Protein AF-A0A848QNQ6-F1 (afdb_monomer_lite)

Foldseek 3Di:
DDDDDDDDDPPPPPPPPPPPQQFPDDVVVLVVVCVQFVQWDPVQSVCCRRPNPCSNPDPCVVTGDKDPKDKFWFKWFFAQQQTFTDTPPDLDDDGDAFQAGEHEDEDVPQPDPPADPRGDRWMKTWIAIWIKGPFFHQDDRRRRYRMYIYGDHTDDIDTDDRD

Radius of gyration: 24.99 Å; chains: 1; bounding box: 37×63×93 Å

pLDDT: mean 89.5, std 14.06, range [40.59, 98.69]

Organism: NCBI:txid2730337

Sequence (163 aa):
MKNLYRGIIFTALVLTGCDTRTPVMSEEDIALVKEIYPTINDACVERARYEGASAINVSVDICFPMQSARPWTGLWVNEFEGSRFCPSPRSDCDQPEFGEGIWLSFAEGERPEAAHPYGDGTIYKVQFLGRRTKEPDSFGHYGYFAHEIVVDELISMETYTVP

S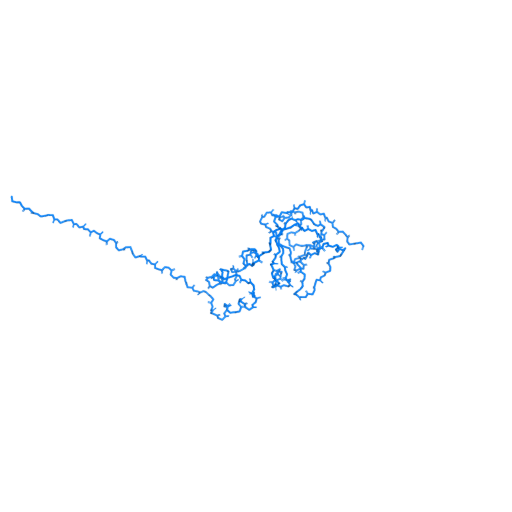econdary structure (DSSP, 8-state):
--------------------PPPSS-HHHHHHHHHH-TT--HHHHHHHHHH-GGGG-S-HHHHS-BPPPEEEEEEEEE-TTT-EEEETT-S--PPPPTT-SEEEEE-TTTS-TTS-TT--SEEEEEEEEEEEBSS--SBSGGG-BSEEEEEEEEEEEEE----

Structure (mmCIF, N/CA/C/O backbone):
data_AF-A0A848QNQ6-F1
#
_entry.id   AF-A0A848QNQ6-F1
#
loop_
_atom_site.group_PDB
_atom_site.id
_atom_site.type_symbol
_atom_site.label_atom_id
_atom_site.label_alt_id
_atom_site.label_comp_id
_atom_site.label_asym_id
_atom_site.label_entity_id
_atom_site.label_seq_id
_atom_site.pdbx_PDB_ins_code
_atom_site.Cartn_x
_atom_site.Cartn_y
_atom_site.Cartn_z
_atom_site.occupancy
_atom_site.B_iso_or_equiv
_atom_site.auth_seq_id
_atom_site.auth_comp_id
_atom_site.auth_asym_id
_atom_site.auth_atom_id
_atom_site.pdbx_PDB_model_num
ATOM 1 N N . MET A 1 1 ? 20.861 47.374 -68.506 1.00 40.59 1 MET A N 1
ATOM 2 C CA . MET A 1 1 ? 21.230 45.963 -68.766 1.00 40.59 1 MET A CA 1
ATOM 3 C C . MET A 1 1 ? 21.529 45.337 -67.411 1.00 40.59 1 MET A C 1
ATOM 5 O O . MET A 1 1 ? 22.466 45.775 -66.773 1.00 40.59 1 MET A O 1
ATOM 9 N N . LYS A 1 2 ? 20.520 44.724 -66.784 1.00 40.62 2 LYS A N 1
ATOM 10 C CA . LYS A 1 2 ? 20.253 43.271 -66.739 1.00 40.62 2 LYS A CA 1
ATOM 11 C C . LYS A 1 2 ? 21.247 42.497 -65.853 1.00 40.62 2 LYS A C 1
ATOM 13 O O . LYS A 1 2 ? 22.357 42.234 -66.289 1.00 40.62 2 LYS A O 1
ATOM 18 N N . ASN A 1 3 ? 20.697 42.028 -64.724 1.00 41.72 3 ASN A N 1
ATOM 19 C CA . ASN A 1 3 ? 20.974 40.757 -64.035 1.00 41.72 3 ASN A CA 1
ATOM 20 C C . ASN A 1 3 ? 22.277 40.702 -63.201 1.00 41.72 3 ASN A C 1
ATOM 22 O O . ASN A 1 3 ? 23.287 41.251 -63.598 1.00 41.72 3 ASN A O 1
ATOM 26 N N . LEU A 1 4 ? 22.344 40.058 -62.032 1.00 44.91 4 LEU A N 1
ATOM 27 C CA . LEU A 1 4 ? 21.678 38.817 -61.642 1.00 44.91 4 LEU A CA 1
ATOM 28 C C . LEU A 1 4 ? 21.694 38.656 -60.103 1.00 44.91 4 LEU A C 1
ATOM 30 O O . LEU A 1 4 ? 22.727 38.833 -59.462 1.00 44.91 4 LEU A O 1
ATOM 34 N N . TYR A 1 5 ? 20.545 38.278 -59.542 1.00 50.94 5 TYR A N 1
ATOM 35 C CA . TYR A 1 5 ? 20.365 37.745 -58.188 1.00 50.94 5 TYR A CA 1
ATOM 36 C C . TYR A 1 5 ? 21.303 36.559 -57.905 1.00 50.94 5 TYR A C 1
ATOM 38 O O . TYR A 1 5 ? 21.374 35.635 -58.714 1.00 50.94 5 TYR A O 1
ATOM 46 N N . ARG A 1 6 ? 21.886 36.497 -56.703 1.00 47.22 6 ARG A N 1
ATOM 47 C CA . ARG A 1 6 ? 22.248 35.228 -56.050 1.00 47.22 6 ARG A CA 1
ATOM 48 C C . ARG A 1 6 ? 21.918 35.311 -54.564 1.00 47.22 6 ARG A C 1
ATOM 50 O O . ARG A 1 6 ? 22.725 35.745 -53.751 1.00 47.22 6 ARG A O 1
ATOM 57 N N . GLY A 1 7 ? 20.688 34.914 -54.243 1.00 49.56 7 GLY A N 1
ATOM 58 C CA . GLY A 1 7 ? 20.297 34.562 -52.886 1.00 49.56 7 GLY A CA 1
ATOM 59 C C . GLY A 1 7 ? 21.009 33.275 -52.475 1.00 49.56 7 GLY A C 1
ATOM 60 O O . GLY A 1 7 ? 20.962 32.278 -53.194 1.00 49.56 7 GLY A O 1
ATOM 61 N N . ILE A 1 8 ? 21.688 33.318 -51.334 1.00 55.41 8 ILE A N 1
ATOM 62 C CA . ILE A 1 8 ? 22.220 32.136 -50.663 1.00 55.41 8 ILE A CA 1
ATOM 63 C C . ILE A 1 8 ? 21.103 31.647 -49.742 1.00 55.41 8 ILE A C 1
ATOM 65 O O . ILE A 1 8 ? 20.844 32.243 -48.700 1.00 55.41 8 ILE A O 1
ATOM 69 N N . ILE A 1 9 ? 20.401 30.596 -50.163 1.00 55.00 9 ILE A N 1
ATOM 70 C CA . ILE A 1 9 ? 19.492 29.847 -49.296 1.00 55.00 9 ILE A CA 1
ATOM 71 C C . ILE A 1 9 ? 20.370 28.905 -48.469 1.00 55.00 9 ILE A C 1
ATOM 73 O O . ILE A 1 9 ? 20.915 27.937 -48.997 1.00 55.00 9 ILE A O 1
ATOM 77 N N . PHE A 1 10 ? 20.541 29.209 -47.183 1.00 53.00 10 PHE A N 1
ATOM 78 C CA . PHE A 1 10 ? 21.063 28.255 -46.207 1.00 53.00 10 PHE A CA 1
ATOM 79 C C . PHE A 1 10 ? 19.943 27.264 -45.876 1.00 53.00 10 PHE A C 1
ATOM 81 O O . PHE A 1 10 ? 19.051 27.558 -45.083 1.00 53.00 10 PHE A O 1
ATOM 88 N N . THR A 1 11 ? 19.968 26.091 -46.503 1.00 58.47 11 THR A N 1
ATOM 89 C CA . THR A 1 11 ? 19.132 24.962 -46.087 1.00 58.47 11 THR A CA 1
ATOM 90 C C . THR A 1 11 ? 19.735 24.383 -44.810 1.00 58.47 11 THR A C 1
ATOM 92 O O . THR A 1 11 ? 20.698 23.621 -44.860 1.00 58.47 11 THR A O 1
ATOM 95 N N . ALA A 1 12 ? 19.202 24.771 -43.653 1.00 58.41 12 ALA A N 1
ATOM 96 C CA . ALA A 1 12 ? 19.499 24.099 -42.397 1.00 58.41 12 ALA A CA 1
ATOM 97 C C . ALA A 1 12 ? 18.840 22.709 -42.422 1.00 58.41 12 ALA A C 1
ATOM 99 O O . ALA A 1 12 ? 17.626 22.587 -42.265 1.00 58.41 12 ALA A O 1
ATOM 100 N N . LEU A 1 13 ? 19.633 21.658 -42.659 1.00 53.66 13 LEU A N 1
ATOM 101 C CA . LEU A 1 13 ? 19.230 20.287 -42.351 1.00 53.66 13 LEU A CA 1
ATOM 102 C C . LEU A 1 13 ? 19.097 20.184 -40.827 1.00 53.66 13 LEU A C 1
ATOM 104 O O . LEU A 1 13 ? 20.095 20.101 -40.113 1.00 53.66 13 LEU A O 1
ATOM 108 N N . VAL A 1 14 ? 17.865 20.205 -40.327 1.00 59.44 14 VAL A N 1
ATOM 109 C CA . VAL A 1 14 ? 17.575 19.806 -38.951 1.00 59.44 14 VAL A CA 1
ATOM 110 C 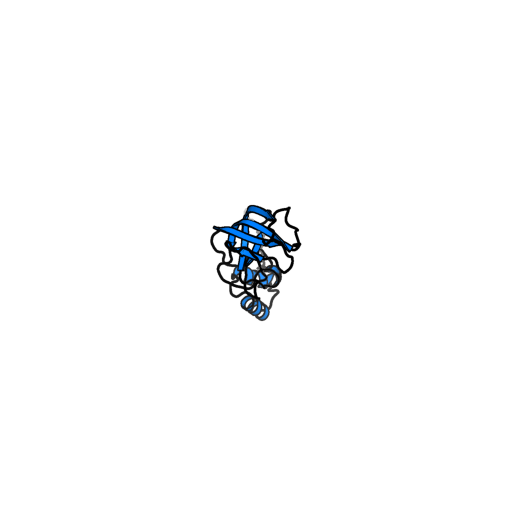C . VAL A 1 14 ? 17.713 18.287 -38.912 1.00 59.44 14 VAL A C 1
ATOM 112 O O . VAL A 1 14 ? 16.813 17.561 -39.330 1.00 59.44 14 VAL A O 1
ATOM 115 N N . LEU A 1 15 ? 18.878 17.807 -38.473 1.00 55.53 15 LEU A N 1
ATOM 116 C CA . LEU A 1 15 ? 19.056 16.423 -38.054 1.00 55.53 15 LEU A CA 1
ATOM 117 C C . LEU A 1 15 ? 18.112 16.200 -36.870 1.00 55.53 15 LEU A C 1
ATOM 119 O O . LEU A 1 15 ? 18.404 16.593 -35.743 1.00 55.53 15 LEU A O 1
ATOM 123 N N . THR A 1 16 ? 16.953 15.611 -37.137 1.00 59.97 16 THR A N 1
ATOM 124 C CA . THR A 1 16 ? 16.142 14.983 -36.100 1.00 59.97 16 THR A CA 1
ATOM 125 C C . THR A 1 16 ? 16.916 13.743 -35.675 1.00 59.97 16 THR A C 1
ATOM 127 O O . THR A 1 16 ? 16.821 12.684 -36.286 1.00 59.97 16 THR A O 1
ATOM 130 N N . GLY A 1 17 ? 17.801 13.905 -34.690 1.00 54.25 17 GLY A N 1
ATOM 131 C CA . GLY A 1 17 ? 18.416 12.765 -34.030 1.00 54.25 17 GLY A CA 1
ATOM 132 C C . GLY A 1 17 ? 17.289 11.911 -33.466 1.00 54.25 17 GLY A C 1
ATOM 133 O O . GLY A 1 17 ? 16.574 12.356 -32.572 1.00 54.25 17 GLY A O 1
ATOM 134 N N . CYS A 1 18 ? 17.084 10.723 -34.032 1.00 62.72 18 CYS A N 1
ATOM 135 C CA . CYS A 1 18 ? 16.293 9.690 -33.388 1.00 62.72 18 CYS A CA 1
ATOM 136 C C . CYS A 1 18 ? 17.026 9.338 -32.096 1.00 62.72 18 CYS A C 1
ATOM 138 O O . CYS A 1 18 ? 18.011 8.604 -32.122 1.00 62.72 18 CYS A O 1
ATOM 140 N N . ASP A 1 19 ? 16.585 9.917 -30.985 1.00 65.00 19 ASP A N 1
ATOM 141 C CA . ASP A 1 19 ? 17.041 9.554 -29.650 1.00 65.00 19 ASP A CA 1
ATOM 142 C C . ASP A 1 19 ? 16.437 8.184 -29.307 1.00 65.00 19 ASP A C 1
ATOM 144 O O . ASP A 1 19 ? 15.423 8.061 -28.620 1.00 65.00 19 ASP A O 1
ATOM 148 N N . THR A 1 20 ? 16.972 7.130 -29.926 1.00 71.94 20 THR A N 1
ATOM 149 C CA . THR A 1 20 ? 16.633 5.751 -29.579 1.00 71.94 20 THR A CA 1
ATOM 150 C C . THR A 1 20 ? 17.215 5.475 -28.206 1.00 71.94 20 THR A C 1
ATOM 152 O O . THR A 1 20 ? 18.423 5.286 -28.070 1.00 71.94 20 THR A O 1
ATOM 155 N N . ARG A 1 21 ? 16.348 5.459 -27.190 1.00 86.25 21 ARG A N 1
ATOM 156 C CA . ARG A 1 21 ? 16.705 5.005 -25.846 1.00 86.25 21 ARG A CA 1
ATOM 157 C C . ARG A 1 21 ? 17.265 3.583 -25.924 1.00 86.25 21 ARG A C 1
ATOM 159 O O . ARG A 1 21 ? 16.649 2.703 -26.521 1.00 86.25 21 ARG A O 1
ATOM 166 N N . THR A 1 22 ? 18.426 3.365 -25.317 1.00 91.19 22 THR A N 1
ATOM 167 C CA . THR A 1 22 ? 19.048 2.040 -25.219 1.00 91.19 22 THR A CA 1
ATOM 168 C C . THR A 1 22 ? 18.492 1.310 -23.995 1.00 91.19 22 THR A C 1
ATOM 170 O O . THR A 1 22 ? 18.522 1.891 -22.908 1.00 91.19 22 THR A O 1
ATOM 173 N N . PRO A 1 23 ? 17.998 0.064 -24.124 1.00 95.56 23 PRO A N 1
ATOM 174 C CA . PRO A 1 23 ? 17.615 -0.747 -22.972 1.00 95.56 23 PRO A CA 1
ATOM 175 C C . PRO A 1 23 ? 18.784 -0.937 -22.000 1.00 95.56 23 PRO A C 1
ATOM 177 O O . PRO A 1 23 ? 19.917 -1.162 -22.425 1.00 95.56 23 PRO A O 1
ATOM 180 N N . VAL A 1 24 ? 18.498 -0.877 -20.701 1.00 96.56 24 VAL A N 1
ATOM 181 C CA . VAL A 1 24 ? 19.465 -1.171 -19.627 1.00 96.56 24 VAL A CA 1
ATOM 182 C C . VAL A 1 24 ? 19.268 -2.568 -19.034 1.00 96.56 24 VAL A C 1
ATOM 184 O O . VAL A 1 24 ? 20.135 -3.046 -18.311 1.00 96.56 24 VAL A O 1
ATOM 187 N N . MET A 1 25 ? 18.145 -3.220 -19.352 1.00 96.62 25 MET A N 1
ATOM 188 C CA . MET A 1 25 ? 17.830 -4.603 -18.985 1.00 96.62 25 MET A CA 1
ATOM 189 C C . MET A 1 25 ? 17.833 -5.501 -20.224 1.00 96.62 25 MET A C 1
ATOM 191 O O . MET A 1 25 ? 17.421 -5.075 -21.308 1.00 96.62 25 MET A O 1
ATOM 195 N N . SER A 1 26 ? 18.286 -6.746 -20.067 1.00 97.06 26 SER A N 1
ATOM 196 C CA . SER A 1 26 ? 18.197 -7.760 -21.121 1.00 97.06 26 SER A CA 1
ATOM 197 C C . SER A 1 26 ? 16.759 -8.276 -21.285 1.00 97.06 26 SER A C 1
ATOM 199 O O . SER A 1 26 ? 15.914 -8.079 -20.414 1.00 97.06 26 SER A O 1
ATOM 201 N N . GLU A 1 27 ? 16.458 -8.977 -22.386 1.00 96.56 27 GLU A N 1
ATOM 202 C CA . GLU A 1 27 ? 15.153 -9.652 -22.520 1.00 96.56 27 GLU A CA 1
ATOM 203 C C . GLU A 1 27 ? 14.943 -10.735 -21.452 1.00 96.56 27 GLU A C 1
ATOM 205 O O . GLU A 1 27 ? 13.805 -10.979 -21.062 1.00 96.56 27 GLU A O 1
ATOM 210 N N . GLU A 1 28 ? 16.020 -11.365 -20.969 1.00 97.25 28 GLU A N 1
ATOM 211 C CA . GLU A 1 28 ? 15.965 -12.341 -19.876 1.00 97.25 28 GLU A CA 1
ATOM 212 C C . GLU A 1 28 ? 15.549 -11.663 -18.567 1.00 97.25 28 GLU A C 1
ATOM 214 O O . GLU A 1 28 ? 14.625 -12.126 -17.901 1.00 97.25 28 GLU A O 1
ATOM 219 N N . ASP A 1 29 ? 16.135 -10.506 -18.253 1.00 96.50 29 ASP A N 1
ATOM 220 C CA . ASP A 1 29 ? 15.749 -9.735 -17.068 1.00 96.50 29 ASP A CA 1
ATOM 221 C C . ASP A 1 29 ? 14.298 -9.238 -17.166 1.00 96.50 29 ASP A C 1
ATOM 223 O O . ASP A 1 29 ? 13.572 -9.202 -16.175 1.00 96.50 29 ASP A O 1
ATOM 227 N N . ILE A 1 30 ? 13.845 -8.863 -18.365 1.00 97.25 30 ILE A N 1
ATOM 228 C CA . ILE A 1 30 ? 12.456 -8.443 -18.583 1.00 97.25 30 ILE A CA 1
ATOM 229 C C . ILE A 1 30 ? 11.484 -9.619 -18.481 1.00 97.25 30 ILE A C 1
ATOM 231 O O . ILE A 1 30 ? 10.385 -9.454 -17.946 1.00 97.25 30 ILE A O 1
ATOM 235 N N . ALA A 1 31 ? 11.872 -10.804 -18.951 1.00 96.69 31 ALA A N 1
ATOM 236 C CA . ALA A 1 31 ? 11.098 -12.018 -18.728 1.00 96.69 31 ALA A CA 1
ATOM 237 C C . ALA A 1 31 ? 10.975 -12.313 -17.226 1.00 96.69 31 ALA A C 1
ATOM 239 O O . ALA A 1 31 ? 9.867 -12.569 -16.759 1.00 96.69 31 ALA A O 1
ATOM 240 N N . LEU A 1 32 ? 12.067 -12.162 -16.469 1.00 94.75 32 LEU A N 1
ATOM 241 C CA . LEU A 1 32 ? 12.065 -12.325 -15.017 1.00 94.75 32 LEU A CA 1
ATOM 242 C C . LEU A 1 32 ? 11.150 -11.307 -14.316 1.00 94.75 32 LEU A C 1
ATOM 244 O O . LEU A 1 32 ? 10.397 -11.684 -13.426 1.00 94.75 32 LEU A O 1
ATOM 248 N N . VAL A 1 33 ? 11.137 -10.035 -14.735 1.00 93.69 33 VAL A N 1
ATOM 249 C CA . VAL A 1 33 ? 10.198 -9.031 -14.189 1.00 93.69 33 VAL A CA 1
ATOM 250 C C . VAL A 1 33 ? 8.743 -9.468 -14.371 1.00 93.69 33 VAL A C 1
ATOM 252 O O . VAL A 1 33 ? 7.951 -9.344 -13.441 1.00 93.69 33 VAL A O 1
ATOM 255 N N . LYS A 1 34 ? 8.386 -9.993 -15.548 1.00 94.88 34 LYS A N 1
ATOM 256 C CA . LYS A 1 34 ? 7.024 -10.477 -15.828 1.00 94.88 34 LYS A CA 1
ATOM 257 C C . LYS A 1 34 ? 6.681 -11.762 -15.079 1.00 94.88 34 LYS A C 1
ATOM 259 O O . LYS A 1 34 ? 5.511 -11.998 -14.804 1.00 94.88 34 LYS A O 1
ATOM 264 N N . GLU A 1 35 ? 7.676 -12.594 -14.789 1.00 93.44 35 GLU A N 1
ATOM 265 C CA . GLU A 1 35 ? 7.505 -13.792 -13.968 1.00 93.44 35 GLU A CA 1
ATOM 266 C C . GLU A 1 35 ? 7.255 -13.430 -12.501 1.00 93.44 35 GLU A C 1
ATOM 268 O O . GLU A 1 35 ? 6.355 -13.993 -11.884 1.00 93.44 35 GLU A O 1
ATOM 273 N N . ILE A 1 36 ? 8.009 -12.464 -11.965 1.00 90.38 36 ILE A N 1
ATOM 274 C CA . ILE A 1 36 ? 7.857 -11.986 -10.585 1.00 90.38 36 ILE A CA 1
ATOM 275 C C . ILE A 1 36 ? 6.539 -11.222 -10.407 1.00 90.38 36 ILE A C 1
ATOM 277 O O . ILE A 1 36 ? 5.884 -11.394 -9.387 1.00 90.38 36 ILE A O 1
ATOM 281 N N . TYR A 1 37 ? 6.154 -10.399 -11.388 1.00 92.50 37 TYR A N 1
ATOM 282 C CA . TYR A 1 37 ? 4.958 -9.554 -11.335 1.00 92.50 37 TYR A CA 1
ATOM 283 C C . TYR A 1 37 ? 4.017 -9.853 -12.507 1.00 92.50 37 TYR A C 1
ATOM 285 O O . TYR A 1 37 ? 3.944 -9.070 -13.458 1.00 92.50 37 TYR A O 1
ATOM 293 N N . PRO A 1 38 ? 3.279 -10.973 -12.491 1.00 93.56 38 PRO A N 1
ATOM 294 C CA . PRO A 1 38 ? 2.421 -11.371 -13.605 1.00 93.56 38 PRO A CA 1
ATOM 295 C C . PRO A 1 38 ? 1.300 -10.372 -13.921 1.00 93.56 38 PRO A C 1
ATOM 297 O O . PRO A 1 38 ? 0.774 -10.387 -15.036 1.00 93.56 38 PRO A O 1
ATOM 300 N N . THR A 1 39 ? 0.912 -9.510 -12.973 1.00 94.56 39 THR A N 1
ATOM 301 C CA . THR A 1 39 ? -0.190 -8.548 -13.154 1.00 94.56 39 THR A CA 1
ATOM 302 C C . THR A 1 39 ? 0.272 -7.121 -13.472 1.00 94.56 39 THR A C 1
ATOM 304 O O . THR A 1 39 ? -0.565 -6.225 -13.628 1.00 94.56 39 THR A O 1
ATOM 307 N N . ILE A 1 40 ? 1.585 -6.897 -13.608 1.00 95.12 40 ILE A N 1
ATOM 308 C CA . ILE A 1 40 ? 2.156 -5.591 -13.953 1.00 95.12 40 ILE A CA 1
ATOM 309 C C . ILE A 1 40 ? 1.709 -5.132 -15.348 1.00 95.12 40 ILE A C 1
ATOM 311 O O . ILE A 1 40 ? 1.603 -5.920 -16.289 1.00 95.12 40 ILE A O 1
ATOM 315 N N . ASN A 1 41 ? 1.465 -3.832 -15.509 1.00 95.25 41 ASN A N 1
ATOM 316 C CA . ASN A 1 41 ? 1.115 -3.269 -16.807 1.00 95.25 41 ASN A CA 1
ATOM 317 C C . ASN A 1 41 ? 2.339 -3.091 -17.727 1.00 95.25 41 ASN A C 1
ATOM 319 O O . ASN A 1 41 ? 3.471 -2.885 -17.280 1.00 95.25 41 ASN A O 1
ATOM 323 N N . ASP A 1 42 ? 2.092 -3.108 -19.039 1.00 95.88 42 ASP A N 1
ATOM 324 C CA . ASP A 1 42 ? 3.148 -3.004 -20.056 1.00 95.88 42 ASP A CA 1
ATOM 325 C C . ASP A 1 42 ? 3.942 -1.692 -19.970 1.00 95.88 42 ASP A C 1
ATOM 327 O O . ASP A 1 42 ? 5.126 -1.667 -20.298 1.00 95.88 42 ASP A O 1
ATOM 331 N N . ALA A 1 43 ? 3.324 -0.603 -19.501 1.00 94.88 43 ALA A N 1
ATOM 332 C CA . ALA A 1 43 ? 4.006 0.680 -19.355 1.00 94.88 43 ALA A CA 1
ATOM 333 C C . ALA A 1 43 ? 5.114 0.616 -18.292 1.00 94.88 43 ALA A C 1
ATOM 335 O O . ALA A 1 43 ? 6.201 1.150 -18.507 1.00 94.88 43 ALA A O 1
ATOM 336 N N . CYS A 1 44 ? 4.876 -0.069 -17.172 1.00 95.94 44 CYS A N 1
ATOM 337 C CA . CYS A 1 44 ? 5.887 -0.265 -16.140 1.00 95.94 44 CYS A CA 1
ATOM 338 C C . CYS A 1 44 ? 6.941 -1.305 -16.529 1.00 95.94 44 CYS A C 1
ATOM 340 O O . CYS A 1 44 ? 8.110 -1.112 -16.196 1.00 95.94 44 CYS A O 1
ATOM 342 N N . VAL A 1 45 ? 6.577 -2.342 -17.291 1.00 96.12 45 VAL A N 1
ATOM 343 C CA . VAL A 1 45 ? 7.563 -3.252 -17.906 1.00 96.12 45 VAL A CA 1
ATOM 344 C C . VAL A 1 45 ? 8.502 -2.476 -18.825 1.00 96.12 45 VAL A C 1
ATOM 346 O O . VAL A 1 45 ? 9.722 -2.613 -18.738 1.00 96.12 45 VAL A O 1
ATOM 349 N N . GLU A 1 46 ? 7.947 -1.632 -19.693 1.00 95.50 46 GLU A N 1
ATOM 350 C CA . GLU A 1 46 ? 8.746 -0.848 -20.630 1.00 95.50 46 GLU A CA 1
ATOM 351 C C . GLU A 1 46 ? 9.571 0.220 -19.909 1.00 95.50 46 GLU A C 1
ATOM 353 O O . GLU A 1 46 ? 10.703 0.501 -20.297 1.00 95.50 46 GLU A O 1
ATOM 358 N N . ARG A 1 47 ? 9.070 0.770 -18.798 1.00 94.81 47 ARG A N 1
ATOM 359 C CA . ARG A 1 47 ? 9.887 1.633 -17.943 1.00 94.81 47 ARG A CA 1
ATOM 360 C C . ARG A 1 47 ? 11.073 0.869 -17.358 1.00 94.81 47 ARG A C 1
ATOM 362 O O . ARG A 1 47 ? 12.197 1.351 -17.464 1.00 94.81 47 ARG A O 1
ATOM 369 N N . ALA A 1 48 ? 10.852 -0.330 -16.812 1.00 95.69 48 ALA A N 1
ATOM 370 C CA . ALA A 1 48 ? 11.930 -1.172 -16.292 1.00 95.69 48 ALA A CA 1
ATOM 371 C C . ALA A 1 48 ? 13.002 -1.434 -17.362 1.00 95.69 48 ALA A C 1
ATOM 373 O O . ALA A 1 48 ? 14.194 -1.299 -17.097 1.00 95.69 48 ALA A O 1
ATOM 374 N N . ARG A 1 49 ? 12.586 -1.696 -18.607 1.00 96.56 49 ARG A N 1
ATOM 375 C CA . ARG A 1 49 ? 13.490 -1.931 -19.743 1.00 96.56 49 ARG A CA 1
ATOM 376 C C . ARG A 1 49 ? 14.542 -0.842 -19.939 1.00 96.56 49 ARG A C 1
ATOM 378 O O . ARG A 1 49 ? 15.692 -1.174 -20.231 1.00 96.56 49 ARG A O 1
ATOM 385 N N . TYR A 1 50 ? 14.183 0.431 -19.788 1.00 95.88 50 TYR A N 1
ATOM 386 C CA . TYR A 1 50 ? 15.106 1.552 -20.027 1.00 95.88 50 TYR A CA 1
ATOM 387 C C . TYR A 1 50 ? 15.653 2.201 -18.757 1.00 95.88 50 TYR A C 1
ATOM 389 O O . TYR A 1 50 ? 16.669 2.887 -18.827 1.00 95.88 50 TYR A O 1
ATOM 397 N N . GLU A 1 51 ? 15.005 2.001 -17.612 1.00 94.88 51 GLU A N 1
ATOM 398 C CA . GLU A 1 51 ? 15.351 2.672 -16.352 1.00 94.88 51 GLU A CA 1
ATOM 399 C C . GLU A 1 51 ? 15.811 1.689 -15.256 1.00 94.88 51 GLU A C 1
ATOM 401 O O . GLU A 1 51 ? 16.247 2.110 -14.186 1.00 94.88 51 GLU A O 1
ATOM 406 N N . GLY A 1 52 ? 15.776 0.383 -15.535 1.00 93.81 52 GLY A N 1
ATOM 407 C CA . GLY A 1 52 ? 16.172 -0.694 -14.631 1.00 93.81 52 GLY A CA 1
ATOM 408 C C . GLY A 1 52 ? 15.034 -1.179 -13.731 1.00 93.81 52 GLY A C 1
ATOM 409 O O . GLY A 1 52 ? 13.997 -0.534 -13.590 1.00 93.81 52 GLY A O 1
ATOM 410 N N . ALA A 1 53 ? 15.240 -2.316 -13.061 1.00 88.62 53 ALA A N 1
ATOM 411 C CA . ALA A 1 53 ? 14.231 -2.924 -12.187 1.00 88.62 53 ALA A CA 1
ATOM 412 C C . ALA A 1 53 ? 13.847 -2.034 -10.989 1.00 88.62 53 ALA A C 1
ATOM 414 O O . ALA A 1 53 ? 12.726 -2.095 -10.505 1.00 88.62 53 ALA A O 1
ATOM 415 N N . SER A 1 54 ? 14.718 -1.135 -10.524 1.00 88.81 54 SER A N 1
ATOM 416 C CA . SER A 1 54 ? 14.337 -0.166 -9.485 1.00 88.81 54 SER A CA 1
ATOM 417 C C . SER A 1 54 ? 13.249 0.801 -9.949 1.00 88.81 54 SER A C 1
ATOM 419 O O . SER A 1 54 ? 12.536 1.361 -9.119 1.00 88.81 54 SER A O 1
ATOM 421 N N . ALA A 1 55 ? 13.091 0.994 -11.261 1.00 89.12 55 ALA A N 1
ATOM 422 C CA . ALA A 1 55 ? 12.078 1.880 -11.800 1.00 89.12 55 ALA A CA 1
ATOM 423 C C . ALA A 1 55 ? 10.660 1.349 -11.587 1.00 89.12 55 ALA A C 1
ATOM 425 O O . ALA A 1 55 ? 9.731 2.118 -11.756 1.00 89.12 55 ALA A O 1
ATOM 426 N N . ILE A 1 56 ? 10.436 0.089 -11.203 1.00 86.81 56 ILE A N 1
ATOM 427 C CA . ILE A 1 56 ? 9.092 -0.392 -10.824 1.00 86.81 56 ILE A CA 1
ATOM 428 C C . ILE A 1 56 ? 8.772 -0.183 -9.338 1.00 86.81 56 ILE A C 1
ATOM 430 O O . ILE A 1 56 ? 7.632 -0.398 -8.942 1.00 86.81 56 ILE A O 1
ATOM 434 N N . ASN A 1 57 ? 9.720 0.324 -8.537 1.00 82.75 57 ASN A N 1
ATOM 435 C CA . ASN A 1 57 ? 9.496 0.717 -7.142 1.00 82.75 57 ASN A CA 1
ATOM 436 C C . ASN A 1 57 ? 8.786 2.082 -7.050 1.00 82.75 57 ASN A C 1
ATOM 438 O O . ASN A 1 57 ? 9.324 3.066 -6.544 1.00 82.75 57 ASN A O 1
ATOM 442 N N . VAL A 1 58 ? 7.589 2.153 -7.623 1.00 81.31 58 VAL A N 1
ATOM 443 C CA . VAL A 1 58 ? 6.661 3.278 -7.485 1.00 81.31 58 VAL A CA 1
ATOM 444 C C . VAL A 1 58 ? 5.385 2.801 -6.803 1.00 81.31 58 VAL A C 1
ATOM 446 O O . VAL A 1 58 ? 5.192 1.603 -6.621 1.00 81.31 58 VAL A O 1
ATOM 449 N N . SER A 1 59 ? 4.494 3.736 -6.471 1.00 86.81 59 SER A N 1
ATOM 450 C CA . SER A 1 59 ? 3.173 3.400 -5.940 1.00 86.81 59 SER A CA 1
ATOM 451 C C . SER A 1 59 ? 2.460 2.364 -6.819 1.00 86.81 59 SER A C 1
ATOM 453 O O . SER A 1 59 ? 2.425 2.488 -8.049 1.00 86.81 59 SER A O 1
ATOM 455 N N . VAL A 1 60 ? 1.890 1.336 -6.184 1.00 93.31 60 VAL A N 1
ATOM 456 C CA . VAL A 1 60 ? 1.272 0.192 -6.875 1.00 93.31 60 VAL A CA 1
ATOM 457 C C . VAL A 1 60 ? 0.133 0.600 -7.805 1.00 93.31 60 VAL A C 1
ATOM 459 O O . VAL A 1 60 ? -0.103 -0.055 -8.817 1.00 93.31 60 VAL A O 1
ATOM 462 N N . ASP A 1 61 ? -0.527 1.723 -7.530 1.00 94.06 61 ASP A N 1
ATOM 463 C CA . ASP A 1 61 ? -1.612 2.244 -8.357 1.00 94.06 61 ASP A CA 1
ATOM 464 C C . ASP A 1 61 ? -1.165 2.805 -9.718 1.00 94.06 61 ASP A C 1
ATOM 466 O O . ASP A 1 61 ? -2.011 3.110 -10.560 1.00 94.06 61 ASP A O 1
ATOM 470 N N . ILE A 1 62 ? 0.146 2.895 -9.960 1.00 94.25 62 ILE A N 1
ATOM 471 C CA . ILE A 1 62 ? 0.730 3.244 -11.260 1.00 94.25 62 ILE A CA 1
ATOM 472 C C . ILE A 1 62 ? 0.965 1.992 -12.112 1.00 94.25 62 ILE A C 1
ATOM 474 O O . ILE A 1 62 ? 0.719 2.012 -13.319 1.00 94.25 62 ILE A O 1
ATOM 478 N N . CYS A 1 63 ? 1.464 0.912 -11.505 1.00 94.31 63 CYS A N 1
ATOM 479 C CA . CYS A 1 63 ? 1.944 -0.265 -12.233 1.00 94.31 63 CYS A CA 1
ATOM 480 C C . CYS A 1 63 ? 0.960 -1.433 -12.267 1.00 94.31 63 CYS A C 1
ATOM 482 O O . CYS A 1 63 ? 1.102 -2.307 -13.122 1.00 94.31 63 CYS A O 1
ATOM 484 N N . PHE A 1 64 ? -0.052 -1.433 -11.402 1.00 96.19 64 PHE A N 1
ATOM 485 C CA . PHE A 1 64 ? -0.966 -2.556 -11.247 1.00 96.19 64 PHE A CA 1
ATOM 486 C C . PHE A 1 64 ? -2.425 -2.125 -11.426 1.00 96.19 64 PHE A C 1
ATOM 488 O O . PHE A 1 64 ? -2.807 -1.015 -11.047 1.00 96.19 64 PHE A O 1
ATOM 495 N N . PRO A 1 65 ? -3.283 -2.984 -12.005 1.00 96.19 65 PRO A N 1
ATOM 496 C CA . PRO A 1 65 ? -4.712 -2.720 -12.071 1.00 96.19 65 PRO A CA 1
ATOM 497 C C . PRO A 1 65 ? -5.316 -2.595 -10.669 1.00 96.19 65 PRO A C 1
ATOM 499 O O . PRO A 1 65 ? -5.206 -3.504 -9.845 1.00 96.19 65 PRO A O 1
ATOM 502 N N . MET A 1 66 ? -6.027 -1.497 -10.426 1.00 97.88 66 MET A N 1
ATOM 503 C CA . MET A 1 66 ? -6.688 -1.228 -9.149 1.00 97.88 66 MET A CA 1
ATOM 504 C C . MET A 1 66 ? -8.202 -1.431 -9.247 1.00 97.88 66 MET A C 1
ATOM 506 O O . MET A 1 66 ? -8.823 -1.223 -10.292 1.00 97.88 66 MET A O 1
ATOM 510 N N . GLN A 1 67 ? -8.816 -1.821 -8.135 1.00 98.31 67 GLN A N 1
ATOM 511 C CA . GLN A 1 67 ? -10.259 -1.719 -7.934 1.00 98.31 67 GLN A CA 1
ATOM 512 C C . GLN A 1 67 ? -10.663 -0.246 -7.780 1.00 98.31 67 GLN A C 1
ATOM 514 O O . GLN A 1 67 ? -9.850 0.595 -7.393 1.00 98.31 67 GLN A O 1
ATOM 519 N N . SER A 1 68 ? -11.937 0.066 -8.031 1.00 98.19 68 SER A N 1
ATOM 520 C CA . SER A 1 68 ? -12.490 1.382 -7.696 1.00 98.19 68 SER A CA 1
ATOM 521 C C . SER A 1 68 ? -12.367 1.663 -6.197 1.00 98.19 68 SER A C 1
ATOM 523 O O . SER A 1 68 ? -12.505 0.749 -5.378 1.00 98.19 68 SER A O 1
ATOM 525 N N . ALA A 1 69 ? -12.153 2.932 -5.848 1.00 98.44 69 ALA A N 1
ATOM 526 C CA . ALA A 1 69 ? -12.074 3.365 -4.460 1.00 98.44 69 ALA A CA 1
ATOM 527 C C . ALA A 1 69 ? -13.362 3.013 -3.702 1.00 98.44 69 ALA A C 1
ATOM 529 O O . ALA A 1 69 ? -14.472 3.180 -4.221 1.00 98.44 69 ALA A O 1
ATOM 530 N N . ARG A 1 70 ? -13.217 2.518 -2.472 1.00 98.62 70 ARG A N 1
ATOM 531 C CA . ARG A 1 70 ? -14.345 2.205 -1.584 1.00 98.62 70 ARG A CA 1
ATOM 532 C C . ARG A 1 70 ? -13.980 2.411 -0.115 1.00 98.62 70 ARG A C 1
ATOM 534 O O . ARG A 1 70 ? -12.792 2.409 0.201 1.00 98.62 70 ARG A O 1
ATOM 541 N N . PRO A 1 71 ? -14.969 2.577 0.777 1.00 98.56 71 PRO A N 1
ATOM 542 C CA . PRO A 1 71 ? -14.708 2.647 2.206 1.00 98.56 71 PRO A CA 1
ATOM 543 C C . PRO A 1 71 ? -14.165 1.321 2.746 1.00 98.56 71 PRO A C 1
ATOM 545 O O . PRO A 1 71 ? -14.630 0.239 2.367 1.00 98.56 71 PRO A O 1
ATOM 548 N N . TRP A 1 72 ? -13.227 1.426 3.677 1.00 98.62 72 TRP A N 1
ATOM 549 C CA . TRP A 1 72 ? -12.642 0.327 4.425 1.00 98.62 72 TRP A CA 1
ATOM 550 C C . TRP A 1 72 ? -12.658 0.647 5.913 1.00 98.62 72 TRP A C 1
ATOM 552 O O . TRP A 1 72 ? -12.461 1.789 6.321 1.00 98.62 72 TRP A O 1
ATOM 562 N N . THR A 1 73 ? -12.840 -0.400 6.709 1.00 98.50 73 THR A N 1
ATOM 563 C CA . THR A 1 73 ? -12.718 -0.363 8.165 1.00 98.50 73 THR A CA 1
ATOM 564 C C . THR A 1 73 ? -11.955 -1.602 8.595 1.00 98.50 73 THR A C 1
ATOM 566 O O . THR A 1 73 ? -12.188 -2.684 8.046 1.00 98.50 73 THR A O 1
ATOM 569 N N . GLY A 1 74 ? -11.050 -1.470 9.558 1.00 97.94 74 GLY A N 1
ATOM 570 C CA . GLY A 1 74 ? -10.285 -2.608 10.051 1.00 97.94 74 GLY A CA 1
ATOM 571 C C . GLY A 1 74 ? -9.206 -2.226 11.046 1.00 97.94 74 GLY A C 1
ATOM 572 O O . GLY A 1 74 ? -9.172 -1.101 11.547 1.00 97.94 74 GLY A O 1
ATOM 573 N N . LEU A 1 75 ? -8.337 -3.192 11.316 1.00 98.25 75 LEU A N 1
ATOM 574 C CA . LEU A 1 75 ? -7.131 -3.005 12.107 1.00 98.25 75 LEU A CA 1
ATOM 575 C C . LEU A 1 75 ? -5.932 -2.860 11.172 1.00 98.25 75 LEU A C 1
ATOM 577 O O . LEU A 1 75 ? -5.795 -3.626 10.220 1.00 98.25 75 LEU A O 1
ATOM 581 N N . TRP A 1 76 ? -5.067 -1.897 11.450 1.00 98.12 76 TRP A N 1
ATOM 582 C CA . TRP A 1 76 ? -3.777 -1.729 10.797 1.00 98.12 76 TRP A CA 1
ATOM 583 C C . TRP A 1 76 ? -2.671 -1.909 11.830 1.00 98.12 76 TRP A C 1
ATOM 585 O O . TRP A 1 76 ? -2.635 -1.192 12.827 1.00 98.12 76 TRP A O 1
ATOM 595 N N . VAL A 1 77 ? -1.773 -2.860 11.592 1.00 97.50 77 VAL A N 1
ATOM 596 C CA . VAL A 1 77 ? -0.546 -3.018 12.378 1.00 97.50 77 VAL A CA 1
ATOM 597 C C . VAL A 1 77 ? 0.555 -2.236 11.677 1.00 97.50 77 VAL A C 1
ATOM 599 O O . VAL A 1 77 ? 0.918 -2.562 10.548 1.00 97.50 77 VAL A O 1
ATOM 602 N N . ASN A 1 78 ? 1.067 -1.194 12.329 1.00 97.00 78 ASN A N 1
ATOM 603 C CA . ASN A 1 78 ? 2.117 -0.337 11.791 1.00 97.00 78 ASN A CA 1
ATOM 604 C C . ASN A 1 78 ? 3.497 -0.901 12.151 1.00 97.00 78 ASN A C 1
ATOM 606 O O . ASN A 1 78 ? 4.100 -0.507 13.146 1.00 97.00 78 ASN A O 1
ATOM 610 N N . GLU A 1 79 ? 3.999 -1.834 11.351 1.00 94.62 79 GLU A N 1
ATOM 611 C CA . GLU A 1 79 ? 5.277 -2.527 11.556 1.00 94.62 79 GLU A CA 1
ATOM 612 C C . GLU A 1 79 ? 6.177 -2.372 10.321 1.00 94.62 79 GLU A C 1
ATOM 614 O O . GLU A 1 79 ? 5.669 -2.199 9.221 1.00 94.62 79 GLU A O 1
ATOM 619 N N . PHE A 1 80 ? 7.505 -2.406 10.481 1.00 90.88 80 PHE A N 1
ATOM 620 C CA . PHE A 1 80 ? 8.433 -2.140 9.373 1.00 90.88 80 PHE A CA 1
ATOM 621 C C . PHE A 1 80 ? 8.301 -3.159 8.231 1.00 90.88 80 PHE A C 1
ATOM 623 O O . PHE A 1 80 ? 7.925 -2.803 7.118 1.00 90.88 80 PHE A O 1
ATOM 630 N N . GLU A 1 81 ? 8.582 -4.432 8.512 1.00 89.25 81 GLU A N 1
ATOM 631 C CA . GLU A 1 81 ? 8.534 -5.519 7.519 1.00 89.25 81 GLU A CA 1
ATOM 632 C C . GLU A 1 81 ? 7.176 -6.237 7.527 1.00 89.25 81 GLU A C 1
ATOM 634 O O . GLU A 1 81 ? 6.784 -6.858 6.542 1.00 89.25 81 GLU A O 1
ATOM 639 N N . GLY A 1 82 ? 6.449 -6.129 8.644 1.00 90.31 82 GLY A N 1
ATOM 640 C CA . GLY A 1 82 ? 5.194 -6.830 8.911 1.00 90.31 82 GLY A CA 1
ATOM 641 C C . GLY A 1 82 ? 3.938 -5.961 8.848 1.00 90.31 82 GLY A C 1
ATOM 642 O O . GLY A 1 82 ? 2.897 -6.409 9.338 1.00 90.31 82 GLY A O 1
ATOM 643 N N . SER A 1 83 ? 4.011 -4.733 8.302 1.00 94.69 83 SER A N 1
ATOM 644 C CA . SER A 1 83 ? 2.835 -3.853 8.179 1.00 94.69 83 SER A CA 1
ATOM 645 C C . SER A 1 83 ? 1.698 -4.595 7.492 1.00 94.69 83 SER A C 1
ATOM 647 O O . SER A 1 83 ? 1.881 -5.198 6.438 1.00 94.69 83 SER A O 1
ATOM 649 N N . ARG A 1 84 ? 0.508 -4.565 8.085 1.00 96.50 84 ARG A N 1
ATOM 650 C CA . ARG A 1 84 ? -0.614 -5.363 7.583 1.00 96.50 84 ARG A CA 1
ATOM 651 C C . ARG A 1 84 ? -1.954 -4.788 7.973 1.00 96.50 84 ARG A C 1
ATOM 653 O O . ARG A 1 84 ? -2.106 -4.175 9.030 1.00 96.50 84 ARG A O 1
ATOM 660 N N . PHE A 1 85 ? -2.936 -5.026 7.118 1.00 97.94 85 PHE A N 1
ATOM 661 C CA . PHE A 1 85 ? -4.313 -4.625 7.323 1.00 97.94 85 PHE A CA 1
ATOM 662 C C . PHE A 1 85 ? -5.247 -5.821 7.399 1.00 97.94 85 PHE A C 1
ATOM 664 O O . PHE A 1 85 ? -5.265 -6.696 6.534 1.00 97.94 85 PHE A O 1
ATOM 671 N N . CYS A 1 86 ? -6.079 -5.797 8.429 1.00 97.75 86 CYS A N 1
ATOM 672 C CA . CYS A 1 86 ? -7.078 -6.799 8.729 1.00 97.75 86 CYS A CA 1
ATOM 673 C C . CYS A 1 86 ? -8.463 -6.152 8.641 1.00 97.75 86 CYS A C 1
ATOM 675 O O . CYS A 1 86 ? -8.878 -5.460 9.578 1.00 97.75 86 CYS A O 1
ATOM 677 N N . PRO A 1 87 ? -9.193 -6.346 7.526 1.00 97.38 87 PRO A N 1
ATOM 678 C CA . PRO A 1 87 ? -10.528 -5.791 7.369 1.00 97.38 87 PRO A CA 1
ATOM 679 C C . PRO A 1 87 ? -11.473 -6.262 8.480 1.00 97.38 87 PRO A C 1
ATOM 681 O O . PRO A 1 87 ? -11.431 -7.415 8.919 1.00 97.38 87 PRO A O 1
ATOM 684 N N . SER A 1 88 ? -12.372 -5.378 8.909 1.00 96.44 88 SER A N 1
ATOM 685 C CA . SER A 1 88 ? -13.480 -5.735 9.794 1.00 96.44 88 SER A CA 1
ATOM 686 C C . SER A 1 88 ? -14.308 -6.897 9.216 1.00 96.44 88 SER A C 1
ATOM 688 O O . SER A 1 88 ? -14.451 -6.993 7.994 1.00 96.44 88 SER A O 1
ATOM 690 N N . PRO A 1 89 ? -14.897 -7.763 10.066 1.00 94.19 89 PRO A N 1
ATOM 691 C CA . PRO A 1 89 ? -15.089 -7.602 11.514 1.00 94.19 89 PRO A CA 1
ATOM 692 C C . PRO A 1 89 ? -14.011 -8.250 12.414 1.00 94.19 89 PRO A C 1
ATOM 694 O O . PRO A 1 89 ? -14.341 -8.695 13.509 1.00 94.19 89 PRO A O 1
ATOM 697 N N . ARG A 1 90 ? -12.738 -8.322 12.001 1.00 90.50 90 ARG A N 1
ATOM 698 C CA . ARG A 1 90 ? -11.680 -8.905 12.848 1.00 90.50 90 ARG A CA 1
ATOM 699 C C . ARG A 1 90 ? -11.438 -8.127 14.151 1.00 90.50 90 ARG A C 1
ATOM 701 O O . ARG A 1 90 ? -11.487 -6.897 14.162 1.00 90.50 90 ARG A O 1
ATOM 708 N N . SER A 1 91 ? -11.173 -8.869 15.228 1.00 88.88 91 SER A N 1
ATOM 709 C CA . SER A 1 91 ? -10.769 -8.362 16.553 1.00 88.88 91 SER A CA 1
ATOM 710 C C . SER A 1 91 ? -9.264 -8.477 16.813 1.00 88.88 91 SER A C 1
ATOM 712 O O . SER A 1 91 ? -8.762 -7.929 17.787 1.00 88.88 91 SER A O 1
ATOM 714 N N . ASP A 1 92 ? -8.554 -9.185 15.943 1.00 91.81 92 ASP A N 1
ATOM 715 C CA . ASP A 1 92 ? -7.115 -9.396 15.949 1.00 91.81 92 ASP A CA 1
ATOM 716 C C . ASP A 1 92 ? -6.529 -9.102 14.560 1.00 91.81 92 ASP A C 1
ATOM 718 O O . ASP A 1 92 ? -7.241 -8.899 13.567 1.00 91.81 92 ASP A O 1
ATOM 722 N N . CYS A 1 93 ? -5.202 -9.020 14.498 1.00 94.44 93 CYS A N 1
ATOM 723 C CA . CYS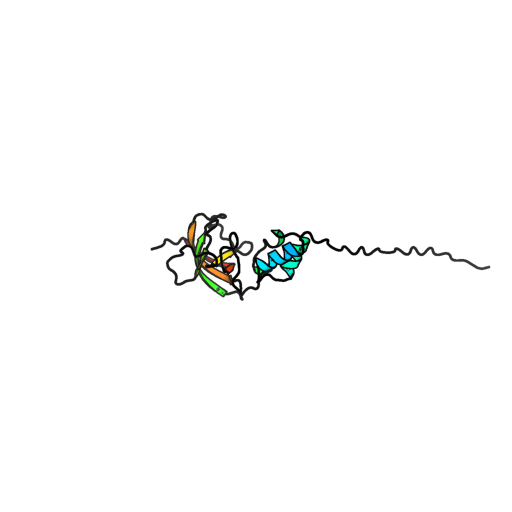 A 1 93 ? -4.490 -8.878 13.238 1.00 94.44 93 CYS A CA 1
ATOM 724 C C . CYS A 1 93 ? -3.172 -9.645 13.280 1.00 94.44 93 CYS A C 1
ATOM 726 O O . CYS A 1 93 ? -2.078 -9.076 13.365 1.00 94.44 93 CYS A O 1
ATOM 728 N N . ASP A 1 94 ? -3.309 -10.967 13.263 1.00 93.00 94 ASP A N 1
ATOM 729 C CA . ASP A 1 94 ? -2.188 -11.898 13.243 1.00 93.00 94 ASP A CA 1
ATOM 730 C C . ASP A 1 94 ? -1.367 -11.772 11.958 1.00 93.00 94 ASP A C 1
ATOM 732 O O . ASP A 1 94 ? -1.820 -11.226 10.946 1.00 93.00 94 ASP A O 1
ATOM 736 N N . GLN A 1 95 ? -0.132 -12.264 12.019 1.00 90.25 95 GLN A N 1
ATOM 737 C CA . GLN A 1 95 ? 0.739 -12.332 10.855 1.00 90.25 95 GLN A CA 1
ATOM 738 C C . GLN A 1 95 ? 0.123 -13.289 9.815 1.00 90.25 95 GLN A C 1
ATOM 740 O O . GLN A 1 95 ? -0.161 -14.436 10.165 1.00 90.25 95 GLN A O 1
ATOM 745 N N . PRO A 1 96 ? -0.101 -12.849 8.563 1.00 91.44 96 PRO A N 1
ATOM 746 C CA . PRO A 1 96 ? -0.588 -13.733 7.510 1.00 91.44 96 PRO A CA 1
ATOM 747 C C . PRO A 1 96 ? 0.495 -14.734 7.087 1.00 91.44 96 PRO A C 1
ATOM 749 O O . PRO A 1 96 ? 1.684 -14.500 7.314 1.00 91.44 96 PRO A O 1
ATOM 752 N N . GLU A 1 97 ? 0.092 -15.828 6.439 1.00 92.12 97 GLU A N 1
ATOM 753 C CA . GLU A 1 97 ? 1.041 -16.697 5.739 1.00 92.12 97 GLU A CA 1
ATOM 754 C C . GLU A 1 97 ? 1.671 -15.966 4.535 1.00 92.12 97 GLU A C 1
ATOM 756 O O . GLU A 1 97 ? 1.174 -14.934 4.072 1.00 92.12 97 GLU A O 1
ATOM 761 N N . PHE A 1 98 ? 2.790 -16.489 4.022 1.00 89.75 98 PHE A N 1
ATOM 762 C CA . PHE A 1 98 ? 3.442 -15.916 2.841 1.00 89.75 98 PHE A CA 1
ATOM 763 C C . PHE A 1 98 ? 2.501 -15.963 1.633 1.00 89.75 98 PHE A C 1
ATOM 765 O O . PHE A 1 98 ? 1.958 -17.019 1.308 1.00 89.75 98 PHE A O 1
ATOM 772 N N . GLY A 1 99 ? 2.354 -14.835 0.937 1.00 90.19 99 GLY A N 1
ATOM 773 C CA . GLY A 1 99 ? 1.419 -14.725 -0.179 1.00 90.19 99 GLY A CA 1
ATOM 774 C C . GLY A 1 99 ? -0.036 -14.592 0.273 1.00 90.19 99 GLY A C 1
ATOM 775 O O . GLY A 1 99 ? -0.941 -14.801 -0.528 1.00 90.19 99 GLY A O 1
ATOM 776 N N . GLU A 1 100 ? -0.278 -14.230 1.534 1.00 93.12 100 GLU A N 1
ATOM 777 C CA . GLU A 1 100 ? -1.592 -13.863 2.052 1.00 93.12 100 GLU A CA 1
ATOM 778 C C . GLU A 1 100 ? -1.597 -12.431 2.615 1.00 93.12 100 GLU A C 1
ATOM 780 O O . GLU A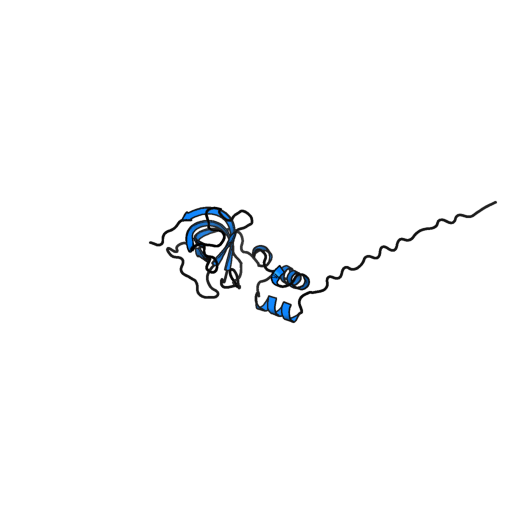 1 100 ? -0.594 -11.719 2.634 1.00 93.12 100 GLU A O 1
ATOM 785 N N . GLY A 1 101 ? -2.763 -11.974 3.074 1.00 95.38 101 GLY A N 1
ATOM 786 C CA . GLY A 1 101 ? -2.902 -10.684 3.746 1.00 95.38 101 GLY A CA 1
ATOM 787 C C . GLY A 1 101 ? -2.938 -9.472 2.814 1.00 95.38 101 GLY A C 1
ATOM 788 O O . GLY A 1 101 ? -3.090 -9.576 1.594 1.00 95.38 101 GLY A O 1
ATOM 789 N N . ILE A 1 102 ? -2.896 -8.293 3.437 1.00 97.69 102 ILE A N 1
ATOM 790 C CA . ILE A 1 102 ? -3.049 -7.002 2.768 1.00 97.69 102 ILE A CA 1
ATOM 791 C C . ILE A 1 102 ? -2.036 -6.015 3.346 1.00 97.69 102 ILE A C 1
ATOM 793 O O . ILE A 1 102 ? -2.063 -5.742 4.545 1.00 97.69 102 ILE A O 1
ATOM 797 N N . TRP A 1 103 ? -1.195 -5.446 2.490 1.00 97.06 103 TRP A N 1
ATOM 798 C CA . TRP A 1 103 ? -0.336 -4.314 2.823 1.00 97.06 103 TRP A CA 1
ATOM 799 C C . TRP A 1 103 ? -1.110 -2.992 2.720 1.00 97.06 103 TRP A C 1
ATOM 801 O O . TRP A 1 103 ? -1.956 -2.835 1.835 1.00 97.06 103 TRP A O 1
ATOM 811 N N . LEU A 1 104 ? -0.821 -2.029 3.603 1.00 96.00 104 LEU A N 1
ATOM 812 C CA . LEU A 1 104 ? -1.322 -0.656 3.479 1.00 96.00 104 LEU A CA 1
ATOM 813 C C . LEU A 1 104 ? -0.207 0.300 3.081 1.00 96.00 104 LEU A C 1
ATOM 815 O O . LEU A 1 104 ? 0.784 0.450 3.797 1.00 96.00 104 LEU A O 1
ATOM 819 N N . SER A 1 105 ? -0.457 1.014 1.992 1.00 95.12 105 SER A N 1
ATOM 820 C CA . SER A 1 105 ? 0.297 2.185 1.563 1.00 95.12 105 SER A CA 1
ATOM 821 C C . SER A 1 105 ? -0.609 3.408 1.596 1.00 95.12 105 SER A C 1
ATOM 823 O O . SER A 1 105 ? -1.833 3.297 1.566 1.00 95.12 105 SER A O 1
ATOM 825 N N . PHE A 1 106 ? -0.014 4.591 1.666 1.00 95.31 106 PHE A N 1
ATOM 826 C CA . PHE A 1 106 ? -0.744 5.852 1.714 1.00 95.31 106 PHE A CA 1
ATOM 827 C C . PHE A 1 106 ? -0.421 6.652 0.464 1.00 95.31 106 PHE A C 1
ATOM 829 O O . PHE A 1 106 ? 0.743 6.705 0.058 1.00 95.31 106 PHE A O 1
ATOM 836 N N . ALA A 1 107 ? -1.437 7.277 -0.129 1.00 95.12 107 ALA A N 1
ATOM 837 C CA . ALA A 1 107 ? -1.210 8.301 -1.131 1.00 95.12 107 ALA A CA 1
ATOM 838 C C . ALA A 1 107 ? -0.337 9.429 -0.548 1.00 95.12 107 ALA A C 1
ATOM 840 O O . ALA A 1 107 ? -0.201 9.583 0.672 1.00 95.12 107 ALA A O 1
ATOM 841 N N . GLU A 1 108 ? 0.301 10.199 -1.426 1.00 90.81 108 GLU A N 1
ATOM 842 C CA . GLU A 1 108 ? 1.192 11.282 -1.013 1.00 90.81 108 GLU A CA 1
ATOM 843 C C . GLU A 1 108 ? 0.472 12.251 -0.060 1.00 90.81 108 GLU A C 1
ATOM 845 O O . GLU A 1 108 ? -0.576 12.796 -0.389 1.00 90.81 108 GLU A O 1
ATOM 850 N N . GLY A 1 109 ? 1.040 12.447 1.134 1.00 90.62 109 GLY A N 1
ATOM 851 C CA . GLY A 1 109 ? 0.475 13.319 2.169 1.00 90.62 109 GLY A CA 1
ATOM 852 C C . GLY A 1 109 ? -0.598 12.687 3.065 1.00 90.62 109 GLY A C 1
ATOM 853 O O . GLY A 1 109 ? -0.911 13.270 4.097 1.00 90.62 109 GLY A O 1
ATOM 854 N N . GLU A 1 110 ? -1.102 11.489 2.752 1.00 93.06 110 GLU A N 1
ATOM 855 C CA . GLU A 1 110 ? -2.191 10.848 3.514 1.00 93.06 110 GLU A CA 1
ATOM 856 C C . GLU A 1 110 ? -1.707 10.017 4.711 1.00 93.06 110 GLU A C 1
ATOM 858 O O . GLU A 1 110 ? -2.504 9.584 5.549 1.00 93.06 110 GLU A O 1
ATOM 863 N N . ARG A 1 111 ? -0.396 9.758 4.821 1.00 94.31 111 ARG A N 1
ATOM 864 C CA . ARG A 1 111 ? 0.138 9.015 5.968 1.00 94.31 111 ARG A CA 1
ATOM 865 C C . ARG A 1 111 ? -0.002 9.867 7.239 1.00 94.31 111 ARG A C 1
ATOM 867 O O . ARG A 1 111 ? 0.562 10.958 7.291 1.00 94.31 111 ARG A O 1
ATOM 874 N N . PRO A 1 112 ? -0.671 9.369 8.292 1.00 94.12 112 PRO A N 1
ATOM 875 C CA . PR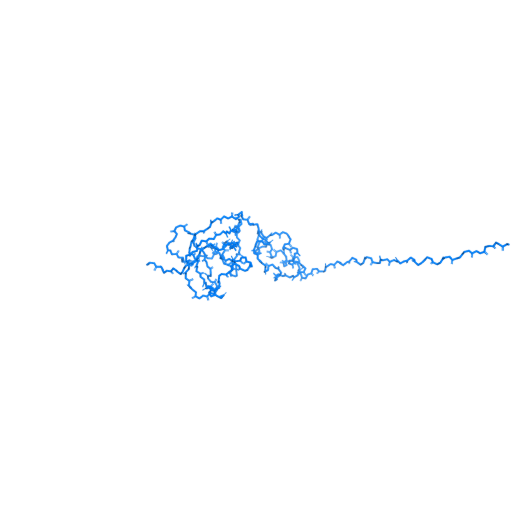O A 1 112 ? -0.896 10.155 9.496 1.00 94.12 112 PRO A CA 1
ATOM 876 C C . PRO A 1 112 ? 0.406 10.378 10.271 1.00 94.12 112 PRO A C 1
ATOM 878 O O . PRO A 1 112 ? 1.122 9.424 10.571 1.00 94.12 112 PRO A O 1
ATOM 881 N N . GLU A 1 113 ? 0.664 11.623 10.682 1.00 93.81 113 GLU A N 1
ATOM 882 C CA . GLU A 1 113 ? 1.858 12.003 11.463 1.00 93.81 113 GLU A CA 1
ATOM 883 C C . GLU A 1 113 ? 1.978 11.244 12.795 1.00 93.81 113 GLU A C 1
ATOM 885 O O . GLU A 1 113 ? 3.077 11.009 13.290 1.00 93.81 113 GLU A O 1
ATOM 890 N N . ALA A 1 114 ? 0.842 10.842 13.375 1.00 92.75 114 ALA A N 1
ATOM 891 C CA . ALA A 1 114 ? 0.794 10.091 14.627 1.00 92.75 114 ALA A CA 1
ATOM 892 C C . ALA A 1 114 ? 1.279 8.633 14.496 1.00 92.75 114 ALA A C 1
ATOM 894 O O . ALA A 1 114 ? 1.526 7.989 15.515 1.00 92.75 114 ALA A O 1
ATOM 895 N N . ALA A 1 115 ? 1.397 8.096 13.276 1.00 93.94 115 ALA A N 1
ATOM 896 C CA . ALA A 1 115 ? 1.933 6.759 13.049 1.00 93.94 115 ALA A CA 1
ATOM 897 C C . ALA A 1 115 ? 3.450 6.815 12.850 1.00 93.94 115 ALA A C 1
ATOM 899 O O . ALA A 1 115 ? 3.947 7.560 12.004 1.00 93.94 115 ALA A O 1
ATOM 900 N N . HIS A 1 116 ? 4.196 5.978 13.580 1.00 94.06 116 HIS A N 1
ATOM 901 C CA . HIS A 1 116 ? 5.649 5.910 13.433 1.00 94.06 116 HIS A CA 1
ATOM 902 C C . HIS A 1 116 ? 6.028 5.658 11.958 1.00 94.06 116 HIS A C 1
ATOM 904 O O . HIS A 1 116 ? 5.494 4.721 11.349 1.00 94.06 116 HIS A O 1
ATOM 910 N N . PRO A 1 117 ? 6.919 6.463 11.346 1.00 88.94 117 PRO A N 1
ATOM 911 C CA . PRO A 1 117 ? 7.170 6.426 9.902 1.00 88.94 117 PRO A CA 1
ATOM 912 C C . PRO A 1 117 ? 7.777 5.105 9.423 1.00 88.94 117 PRO A C 1
ATOM 914 O O . PRO A 1 117 ? 7.543 4.713 8.286 1.00 88.94 117 PRO A O 1
ATOM 917 N N . TYR A 1 118 ? 8.493 4.398 10.300 1.00 88.50 118 TYR A N 1
ATOM 918 C CA . TYR A 1 118 ? 9.087 3.090 10.012 1.00 88.50 118 TYR A CA 1
ATOM 919 C C . TYR A 1 118 ? 8.318 1.926 10.643 1.00 88.50 118 TYR A C 1
ATOM 921 O O . TYR A 1 118 ? 8.782 0.797 10.588 1.00 88.50 118 TYR A O 1
ATOM 929 N N . GLY A 1 119 ? 7.170 2.189 11.272 1.00 90.94 119 GLY A N 1
ATOM 930 C CA . GLY A 1 119 ? 6.484 1.196 12.092 1.00 90.94 119 GLY A CA 1
ATOM 931 C C . GLY A 1 119 ? 7.139 1.002 13.460 1.00 90.94 119 GLY A C 1
ATOM 932 O O . GLY A 1 119 ? 8.343 1.188 13.626 1.00 90.94 119 GLY A O 1
ATOM 933 N N . ASP A 1 120 ? 6.324 0.695 14.457 1.00 94.62 120 ASP A N 1
ATOM 934 C CA . ASP A 1 120 ? 6.715 0.413 15.844 1.00 94.62 120 ASP A CA 1
ATOM 935 C C . ASP A 1 120 ? 5.893 -0.737 16.462 1.00 94.62 120 ASP A C 1
ATOM 937 O O . ASP A 1 120 ? 6.008 -1.027 17.650 1.00 94.62 120 ASP A O 1
ATOM 941 N N . GLY A 1 121 ? 5.067 -1.401 15.647 1.00 95.06 121 GLY A N 1
ATOM 942 C CA . GLY A 1 121 ? 4.153 -2.464 16.056 1.00 95.06 121 GLY A CA 1
ATOM 943 C C . GLY A 1 121 ? 2.818 -1.963 16.607 1.00 95.06 121 GLY A C 1
ATOM 944 O O . GLY A 1 121 ? 1.966 -2.787 16.939 1.00 95.06 121 GLY A O 1
ATOM 945 N N . THR A 1 122 ? 2.591 -0.646 16.693 1.00 96.88 122 THR A N 1
ATOM 946 C CA . THR A 1 122 ? 1.311 -0.110 17.169 1.00 96.88 122 THR A CA 1
ATOM 947 C C . THR A 1 122 ? 0.170 -0.580 16.273 1.00 96.88 122 THR A C 1
ATOM 949 O O . THR A 1 122 ? 0.242 -0.506 15.043 1.00 96.88 122 THR A O 1
ATOM 952 N N . ILE A 1 123 ? -0.906 -1.049 16.904 1.00 97.44 123 ILE A N 1
ATOM 953 C CA . ILE A 1 123 ? -2.135 -1.435 16.220 1.00 97.44 123 ILE A CA 1
ATOM 954 C C . ILE A 1 123 ? -3.088 -0.249 16.262 1.00 97.44 123 ILE A C 1
ATOM 956 O O . ILE A 1 123 ? -3.325 0.341 17.317 1.00 97.44 123 ILE A O 1
ATOM 960 N N . TYR A 1 124 ? -3.653 0.085 15.113 1.00 97.88 124 TYR A N 1
ATOM 961 C CA . TYR A 1 124 ? -4.654 1.125 14.969 1.00 97.88 124 TYR A CA 1
ATOM 962 C C . TYR A 1 124 ? -5.958 0.534 14.465 1.00 97.88 124 TYR A C 1
ATOM 964 O O . TYR A 1 124 ? -5.964 -0.325 13.586 1.00 97.88 124 TYR A O 1
ATOM 972 N N . LYS A 1 125 ? -7.077 1.050 14.957 1.00 97.88 125 LYS A N 1
ATOM 973 C CA . LYS A 1 125 ? -8.361 0.909 14.285 1.00 97.88 125 LYS A CA 1
ATOM 974 C C . LYS A 1 125 ? -8.508 2.065 13.309 1.00 97.88 125 LYS A C 1
ATOM 976 O O . LYS A 1 125 ? -8.398 3.228 13.697 1.00 97.88 125 LYS A O 1
ATOM 981 N N . VAL A 1 126 ? -8.740 1.740 12.043 1.00 98.31 126 VAL A N 1
ATOM 982 C CA . VAL A 1 126 ? -8.758 2.715 10.950 1.00 98.31 126 VAL A CA 1
ATOM 983 C C . VAL A 1 126 ? -10.062 2.661 10.164 1.00 98.31 126 VAL A C 1
ATOM 985 O O . VAL A 1 126 ? -10.680 1.601 10.021 1.00 98.31 126 VAL A O 1
ATOM 988 N N . GLN A 1 127 ? -10.462 3.819 9.642 1.00 98.56 127 GLN A N 1
ATOM 989 C CA . GLN A 1 127 ? -11.473 3.971 8.596 1.00 98.56 127 GLN A CA 1
ATOM 990 C C . GLN A 1 127 ? -10.890 4.856 7.506 1.00 98.56 127 GLN A C 1
ATOM 992 O O . GLN A 1 127 ? -10.278 5.878 7.817 1.00 98.56 127 GLN A O 1
ATOM 997 N N . PHE A 1 128 ? -11.066 4.477 6.247 1.00 98.69 128 PHE A N 1
ATOM 998 C CA . PHE A 1 128 ? -10.509 5.225 5.125 1.00 98.69 128 PHE A CA 1
ATOM 999 C C . PHE A 1 128 ? -11.231 4.921 3.811 1.00 98.69 128 PHE A C 1
ATOM 1001 O O . PHE A 1 128 ? -11.903 3.896 3.676 1.00 98.69 128 PHE A O 1
ATOM 1008 N N . LEU A 1 129 ? -11.071 5.803 2.827 1.00 98.69 129 LEU A N 1
ATOM 1009 C CA . LEU A 1 129 ? -11.369 5.533 1.424 1.00 98.69 129 LEU A CA 1
ATOM 1010 C C . LEU A 1 129 ? -10.084 5.045 0.744 1.00 98.69 129 LEU A C 1
ATOM 1012 O O . LEU A 1 129 ? -9.020 5.630 0.935 1.00 98.69 129 LEU A O 1
ATOM 1016 N N . GLY A 1 130 ? -10.155 3.962 -0.028 1.00 98.44 130 GLY A N 1
ATOM 1017 C CA . GLY A 1 130 ? -8.960 3.460 -0.705 1.00 98.44 130 GLY A CA 1
ATOM 1018 C C . GLY A 1 130 ? -9.222 2.459 -1.817 1.00 98.44 130 GLY A C 1
ATOM 1019 O O . GLY A 1 130 ? -10.314 1.883 -1.934 1.00 98.44 130 GLY A O 1
ATOM 1020 N N . ARG A 1 131 ? -8.181 2.232 -2.619 1.00 98.44 131 ARG A N 1
ATOM 1021 C CA . ARG A 1 131 ? -8.156 1.334 -3.780 1.00 98.44 131 ARG A CA 1
ATOM 1022 C C . ARG A 1 131 ? -7.289 0.121 -3.476 1.00 98.44 131 ARG A C 1
ATOM 1024 O O . ARG A 1 131 ? -6.135 0.265 -3.092 1.00 98.44 131 ARG A O 1
ATOM 1031 N N . ARG A 1 132 ? -7.828 -1.081 -3.681 1.00 98.50 132 ARG A N 1
ATOM 1032 C CA . ARG A 1 132 ? -7.069 -2.339 -3.578 1.00 98.50 132 ARG A CA 1
ATOM 1033 C C . ARG A 1 132 ? -6.572 -2.768 -4.949 1.00 98.50 132 ARG A C 1
ATOM 1035 O O . ARG A 1 132 ? -7.289 -2.565 -5.929 1.00 98.50 132 ARG A O 1
ATOM 1042 N N . THR A 1 133 ? -5.425 -3.430 -5.014 1.00 98.06 133 THR A N 1
ATOM 1043 C CA . THR A 1 133 ? -5.013 -4.177 -6.209 1.00 98.06 133 THR A CA 1
ATOM 1044 C C . THR A 1 133 ? -6.111 -5.157 -6.636 1.00 98.06 133 THR A C 1
ATOM 1046 O O . THR A 1 133 ? -6.781 -5.787 -5.810 1.00 98.06 133 THR A O 1
ATOM 1049 N N . LYS A 1 134 ? -6.384 -5.224 -7.942 1.00 97.69 134 LYS A N 1
ATOM 1050 C CA . LYS A 1 134 ? -7.515 -5.993 -8.475 1.00 97.69 134 LYS A CA 1
ATOM 1051 C C . LYS A 1 134 ? -7.291 -7.495 -8.356 1.00 97.69 134 LYS A C 1
ATOM 1053 O O . LYS A 1 134 ? -8.206 -8.198 -7.933 1.00 97.69 134 LYS A O 1
ATOM 1058 N N . GLU A 1 135 ? -6.092 -7.934 -8.709 1.00 96.19 135 GLU A N 1
ATOM 1059 C CA . GLU A 1 135 ? -5.657 -9.327 -8.712 1.00 96.19 135 GLU A CA 1
ATOM 1060 C C . GLU A 1 135 ? -4.584 -9.538 -7.629 1.00 96.19 135 GLU A C 1
ATOM 1062 O O . GLU A 1 135 ? -3.934 -8.561 -7.232 1.00 96.19 135 GLU A O 1
ATOM 1067 N N . PRO A 1 136 ? -4.429 -10.766 -7.102 1.00 95.62 136 PRO A N 1
ATOM 1068 C CA . PRO A 1 136 ? -3.332 -11.084 -6.200 1.00 95.62 136 PRO A CA 1
ATOM 1069 C C . PRO A 1 136 ? -1.990 -11.110 -6.944 1.00 95.62 136 PRO A C 1
ATOM 1071 O O . PRO A 1 136 ? -1.925 -11.566 -8.085 1.00 95.62 136 PRO A O 1
ATOM 1074 N N . ASP A 1 137 ? -0.935 -10.641 -6.285 1.00 94.06 137 ASP A N 1
ATOM 1075 C CA . ASP A 1 137 ? 0.450 -10.626 -6.782 1.00 94.06 137 ASP A CA 1
ATOM 1076 C C . ASP A 1 137 ? 1.413 -10.528 -5.571 1.00 94.06 137 ASP A C 1
ATOM 1078 O O . ASP A 1 137 ? 1.023 -10.837 -4.444 1.00 94.06 137 ASP A O 1
ATOM 1082 N N . SER A 1 138 ? 2.654 -10.100 -5.778 1.00 92.50 138 SER A N 1
ATOM 1083 C CA . SER A 1 138 ? 3.684 -9.930 -4.754 1.00 92.50 138 SER A CA 1
ATOM 1084 C C . SER A 1 138 ? 3.833 -8.463 -4.327 1.00 92.50 138 SER A C 1
ATOM 1086 O O . SER A 1 138 ? 4.665 -7.729 -4.862 1.00 92.50 138 SER A O 1
ATOM 1088 N N . PHE A 1 139 ? 3.066 -8.034 -3.319 1.00 94.06 139 PHE A N 1
ATOM 1089 C CA . PHE A 1 139 ? 3.059 -6.652 -2.813 1.00 94.06 139 PHE A CA 1
ATOM 1090 C C . PHE A 1 139 ? 3.637 -6.486 -1.398 1.00 94.06 139 PHE A C 1
ATOM 1092 O O . PHE A 1 139 ? 3.941 -7.457 -0.698 1.00 94.06 139 PHE A O 1
ATOM 1099 N N . GLY A 1 140 ? 3.770 -5.229 -0.960 1.00 91.44 140 GLY A N 1
ATOM 1100 C CA . GLY A 1 140 ? 4.351 -4.879 0.333 1.00 91.44 140 GLY A CA 1
ATOM 1101 C C . GLY A 1 140 ? 5.838 -5.221 0.440 1.00 91.44 140 GLY A C 1
ATOM 1102 O O . GLY A 1 140 ? 6.563 -5.306 -0.556 1.00 91.44 140 GLY A O 1
ATOM 1103 N N . HIS A 1 141 ? 6.321 -5.406 1.667 1.00 88.38 141 HIS A N 1
ATOM 1104 C CA . HIS A 1 141 ? 7.739 -5.661 1.912 1.00 88.38 141 HIS A CA 1
ATOM 1105 C C . HIS A 1 141 ? 8.209 -6.975 1.259 1.00 88.38 141 HIS A C 1
ATOM 1107 O O . HIS A 1 141 ? 7.699 -8.049 1.576 1.00 88.38 141 HIS A O 1
ATOM 1113 N N . TYR A 1 142 ? 9.157 -6.879 0.317 1.00 86.75 142 TYR A N 1
ATOM 1114 C CA . TY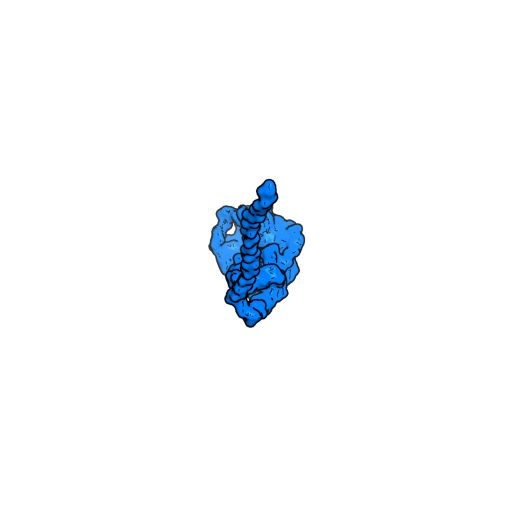R A 1 142 ? 9.679 -7.992 -0.499 1.00 86.75 142 TYR A CA 1
ATOM 1115 C C . TYR A 1 142 ? 8.614 -8.866 -1.186 1.00 86.75 142 TYR A C 1
ATOM 1117 O O . TYR A 1 142 ? 8.880 -10.022 -1.509 1.00 86.75 142 TYR A O 1
ATOM 1125 N N . GLY A 1 143 ? 7.415 -8.331 -1.428 1.00 90.25 143 GLY A N 1
ATOM 1126 C CA . GLY A 1 143 ? 6.356 -9.081 -2.096 1.00 90.25 143 GLY A CA 1
ATOM 1127 C C . GLY A 1 143 ? 5.652 -10.127 -1.223 1.00 90.25 143 GLY A C 1
ATOM 1128 O O . GLY A 1 143 ? 5.087 -11.078 -1.758 1.00 90.25 143 GLY A O 1
ATOM 1129 N N . TYR A 1 144 ? 5.697 -9.980 0.106 1.00 92.56 144 TYR A N 1
ATOM 1130 C CA . TYR A 1 144 ? 5.106 -10.931 1.056 1.00 92.56 144 TYR A CA 1
ATOM 1131 C C . TYR A 1 144 ? 3.569 -11.008 0.989 1.00 92.56 144 TYR A C 1
ATOM 1133 O O . TYR A 1 144 ? 2.989 -12.024 1.371 1.00 92.56 144 TYR A O 1
ATOM 1141 N N . PHE A 1 145 ? 2.902 -9.949 0.522 1.00 95.56 145 PHE A N 1
ATOM 1142 C CA . PHE A 1 145 ? 1.452 -9.795 0.629 1.00 95.56 145 PHE A CA 1
ATOM 1143 C C . PHE A 1 145 ? 0.752 -9.993 -0.710 1.00 95.56 145 PHE A C 1
ATOM 1145 O O . PHE A 1 145 ? 1.130 -9.379 -1.704 1.00 95.56 145 PHE A O 1
ATOM 1152 N N . ALA A 1 146 ? -0.345 -10.758 -0.710 1.00 96.25 146 ALA A N 1
ATOM 1153 C CA . ALA A 1 146 ? -1.159 -10.971 -1.913 1.00 96.25 146 ALA A CA 1
ATOM 1154 C C . ALA A 1 146 ? -1.770 -9.684 -2.466 1.00 96.25 146 ALA A C 1
ATOM 1156 O O . ALA A 1 146 ? -2.047 -9.586 -3.658 1.00 96.25 146 ALA A O 1
ATOM 1157 N N . HIS A 1 147 ? -2.058 -8.711 -1.603 1.00 97.75 147 HIS A N 1
ATOM 1158 C CA . HIS A 1 147 ? -2.701 -7.471 -2.003 1.00 97.75 147 HIS A CA 1
ATOM 1159 C C . HIS A 1 147 ? -2.097 -6.266 -1.317 1.00 97.75 147 HIS A C 1
ATOM 1161 O O . HIS A 1 147 ? -1.614 -6.339 -0.190 1.00 97.75 147 HIS A O 1
ATOM 1167 N N . GLU A 1 148 ? -2.264 -5.128 -1.972 1.00 97.75 148 GLU A N 1
ATOM 1168 C CA . GLU A 1 148 ? -1.984 -3.826 -1.400 1.00 97.75 148 GLU A CA 1
ATOM 1169 C C . GLU A 1 148 ? -3.205 -2.928 -1.548 1.00 97.75 148 GLU A C 1
ATOM 1171 O O . GLU A 1 148 ? -3.952 -3.002 -2.531 1.00 97.75 148 GLU A O 1
ATOM 1176 N N . ILE A 1 149 ? -3.436 -2.108 -0.530 1.00 98.44 149 ILE A N 1
ATOM 1177 C CA . ILE A 1 149 ? -4.419 -1.038 -0.555 1.00 98.44 149 ILE A CA 1
ATOM 1178 C C . ILE A 1 149 ? -3.676 0.287 -0.469 1.00 98.44 149 ILE A C 1
ATOM 1180 O O . ILE A 1 149 ? -2.910 0.511 0.467 1.00 98.44 149 ILE A O 1
ATOM 1184 N N . VAL A 1 150 ? -3.958 1.173 -1.421 1.00 98.06 150 VAL A N 1
ATOM 1185 C CA . VAL A 1 150 ? -3.575 2.581 -1.344 1.00 98.06 150 VAL A CA 1
ATOM 1186 C C . VAL A 1 150 ? -4.701 3.329 -0.639 1.00 98.06 150 VAL A C 1
ATOM 1188 O O . VAL A 1 150 ? -5.845 3.334 -1.106 1.00 98.06 150 VAL A O 1
ATOM 1191 N N . VAL A 1 151 ? -4.380 3.914 0.512 1.00 98.25 151 VAL A N 1
ATOM 1192 C CA . VAL A 1 151 ? -5.253 4.827 1.251 1.00 98.25 151 VAL A CA 1
ATOM 1193 C C . VAL A 1 151 ? -5.274 6.158 0.511 1.00 98.25 151 VAL A C 1
ATOM 1195 O O . VAL A 1 151 ? -4.253 6.840 0.454 1.00 98.25 151 VAL A O 1
ATOM 1198 N N . ASP A 1 152 ? -6.428 6.494 -0.063 1.00 97.94 152 ASP A N 1
ATOM 1199 C CA . ASP A 1 152 ? -6.640 7.745 -0.796 1.00 97.94 152 ASP A CA 1
ATOM 1200 C C . ASP A 1 152 ? -7.081 8.880 0.142 1.00 97.94 152 ASP A C 1
ATOM 1202 O O . ASP A 1 152 ? -6.760 10.033 -0.112 1.00 97.94 152 ASP A O 1
ATOM 1206 N N . GLU A 1 153 ? -7.833 8.553 1.199 1.00 98.00 153 GLU A N 1
ATOM 1207 C CA . GLU A 1 153 ? -8.281 9.506 2.223 1.00 98.00 153 GLU A CA 1
ATOM 1208 C C . GLU A 1 153 ? -8.433 8.788 3.569 1.00 98.00 153 GLU A C 1
ATOM 1210 O O . GLU A 1 153 ? -9.252 7.867 3.708 1.00 98.00 153 GLU A O 1
ATOM 1215 N N . LEU A 1 154 ? -7.671 9.208 4.581 1.00 97.88 154 LEU A N 1
ATOM 1216 C CA . LEU A 1 154 ? -7.818 8.693 5.945 1.00 97.88 154 LEU A CA 1
ATOM 1217 C C . LEU A 1 154 ? -8.980 9.390 6.674 1.00 97.88 154 LEU A C 1
ATOM 1219 O O . LEU A 1 154 ? -8.921 10.578 6.972 1.00 97.88 154 LEU A O 1
ATOM 1223 N N . ILE A 1 155 ? -10.018 8.633 7.039 1.00 98.00 155 ILE A N 1
ATOM 1224 C CA . ILE A 1 155 ? -11.228 9.168 7.692 1.00 98.00 155 ILE A CA 1
ATOM 1225 C C . ILE A 1 155 ? -11.069 9.204 9.216 1.00 98.00 155 ILE A C 1
ATOM 1227 O O . ILE A 1 155 ? -11.434 10.179 9.871 1.00 98.00 155 ILE A O 1
ATOM 1231 N N . SER A 1 156 ? -10.552 8.126 9.811 1.00 97.69 156 SER A N 1
ATOM 1232 C CA . SER A 1 156 ? -10.307 8.059 11.254 1.00 97.69 156 SER A CA 1
ATOM 1233 C C . SER A 1 156 ? -9.197 7.076 11.586 1.00 97.69 156 SER A C 1
ATOM 1235 O O . SER A 1 156 ? -9.119 6.012 10.969 1.00 97.69 156 SER A O 1
ATOM 1237 N N . MET A 1 157 ? -8.420 7.383 12.620 1.00 97.94 157 MET A N 1
ATOM 1238 C CA . MET A 1 157 ? -7.422 6.488 13.193 1.00 97.94 157 MET A CA 1
ATOM 1239 C C . MET A 1 157 ? -7.386 6.651 14.712 1.00 97.94 157 MET A C 1
ATOM 1241 O O . MET A 1 157 ? -7.299 7.769 15.216 1.00 97.94 157 MET A O 1
ATOM 1245 N N . GLU A 1 158 ? -7.409 5.536 15.432 1.00 97.19 158 GLU A N 1
ATOM 1246 C CA . GLU A 1 158 ? -7.216 5.490 16.882 1.00 97.19 158 GLU A CA 1
ATOM 1247 C C . GLU A 1 158 ? -6.366 4.277 17.257 1.00 97.19 158 GLU A C 1
ATOM 1249 O O . GLU A 1 158 ? -6.446 3.236 16.603 1.00 97.19 158 GLU A O 1
ATOM 1254 N N . THR A 1 159 ? -5.534 4.393 18.292 1.00 97.12 159 THR A N 1
ATOM 1255 C CA . THR A 1 159 ? -4.789 3.242 18.821 1.00 97.12 159 THR A CA 1
ATOM 1256 C C . THR A 1 159 ? -5.765 2.172 19.307 1.00 97.12 159 THR A C 1
ATOM 1258 O O . THR A 1 159 ? -6.780 2.476 19.934 1.00 97.12 159 THR A O 1
ATOM 1261 N N . TYR A 1 160 ? -5.444 0.912 19.037 1.00 96.31 160 TYR A N 1
ATOM 1262 C CA . TYR A 1 160 ? -6.233 -0.248 19.414 1.00 96.31 160 TYR A CA 1
ATOM 1263 C C . TYR A 1 160 ? -5.405 -1.203 20.270 1.00 96.31 160 TYR A C 1
ATOM 1265 O O . TYR A 1 160 ? -4.264 -1.524 19.940 1.00 96.31 160 TYR A O 1
ATOM 1273 N N . THR A 1 161 ? -6.010 -1.697 21.345 1.00 92.50 161 THR A N 1
ATOM 1274 C CA . THR A 1 161 ? -5.447 -2.765 22.172 1.00 92.50 161 THR A CA 1
ATOM 1275 C C . THR A 1 161 ? -6.264 -4.022 21.930 1.00 92.50 161 THR A C 1
ATOM 1277 O O . THR A 1 161 ? -7.491 -3.984 22.050 1.00 92.50 161 THR A O 1
ATOM 1280 N N . VAL A 1 162 ? -5.589 -5.119 21.585 1.00 84.56 162 VAL A N 1
ATOM 1281 C CA . VAL A 1 162 ? -6.240 -6.425 21.429 1.00 84.56 162 VAL A CA 1
ATOM 1282 C C . VAL A 1 162 ? -6.866 -6.826 22.777 1.00 84.56 162 VAL A C 1
ATOM 1284 O O . VAL A 1 162 ? -6.184 -6.680 23.796 1.00 84.56 162 VAL A O 1
ATOM 1287 N N . PRO A 1 163 ? -8.146 -7.245 22.806 1.00 78.75 163 PRO A N 1
ATOM 1288 C CA . PRO A 1 163 ? -8.849 -7.615 24.034 1.00 78.75 163 PRO A CA 1
ATOM 1289 C C . PRO A 1 163 ? -8.233 -8.796 24.789 1.00 78.75 163 PRO A C 1
ATOM 1291 O O . PRO A 1 163 ? -7.612 -9.667 24.139 1.00 78.75 163 PRO A O 1
#